Protein AF-A0A1H7FC33-F1 (afdb_monomer)

Structure (mmCIF, N/CA/C/O backbone):
data_AF-A0A1H7FC33-F1
#
_entry.id   AF-A0A1H7FC33-F1
#
loop_
_atom_site.group_PDB
_atom_site.id
_atom_site.type_symbol
_atom_site.label_atom_id
_atom_site.label_alt_id
_atom_site.label_comp_id
_atom_site.label_asym_id
_atom_site.label_entity_id
_atom_site.label_seq_id
_atom_site.pdbx_PDB_ins_code
_atom_site.Cartn_x
_atom_site.Cartn_y
_atom_site.Cartn_z
_atom_site.occupancy
_atom_site.B_iso_or_equiv
_atom_site.auth_seq_id
_atom_site.auth_comp_id
_atom_site.auth_asym_id
_atom_site.auth_atom_id
_atom_site.pdbx_PDB_model_num
ATOM 1 N N . MET A 1 1 ? 1.406 -3.605 17.987 1.00 63.69 1 MET A N 1
ATOM 2 C CA . MET A 1 1 ? 0.329 -4.043 17.080 1.00 63.69 1 MET A CA 1
ATOM 3 C C . MET A 1 1 ? 0.889 -5.227 16.321 1.00 63.69 1 MET A C 1
ATOM 5 O O . MET A 1 1 ? 2.007 -5.103 15.839 1.00 63.69 1 MET A O 1
ATOM 9 N N . GLU A 1 2 ? 0.221 -6.375 16.335 1.00 82.31 2 GLU A N 1
ATOM 10 C CA . GLU A 1 2 ? 0.670 -7.548 15.574 1.00 82.31 2 GLU A CA 1
ATOM 11 C C . GLU A 1 2 ? 0.024 -7.514 14.193 1.00 82.31 2 GLU A C 1
ATOM 13 O O . GLU A 1 2 ? -1.198 -7.414 14.087 1.00 82.31 2 GLU A O 1
ATOM 18 N N . PHE A 1 3 ? 0.851 -7.557 13.151 1.00 88.75 3 PHE A N 1
ATOM 19 C CA . PHE A 1 3 ? 0.383 -7.731 11.782 1.00 88.75 3 PHE A CA 1
ATOM 20 C C . PHE A 1 3 ? 0.089 -9.203 11.509 1.00 88.75 3 PHE A C 1
ATOM 22 O O . PHE A 1 3 ? 0.760 -10.087 12.043 1.00 88.75 3 PHE A O 1
ATOM 29 N N . VAL A 1 4 ? -0.912 -9.462 10.668 1.00 93.69 4 VAL A N 1
ATOM 30 C CA . VAL A 1 4 ? -1.290 -10.829 10.279 1.00 93.69 4 VAL A CA 1
ATOM 31 C C . VAL A 1 4 ? -0.274 -11.404 9.288 1.00 93.69 4 VAL A C 1
ATOM 33 O O . VAL A 1 4 ? 0.076 -12.581 9.360 1.00 93.69 4 VAL A O 1
ATOM 36 N N . PHE A 1 5 ? 0.213 -10.571 8.371 1.00 95.19 5 PHE A N 1
ATOM 37 C CA . PHE A 1 5 ? 1.180 -10.915 7.341 1.00 95.19 5 PHE A CA 1
ATOM 38 C C . PHE A 1 5 ? 2.544 -10.284 7.611 1.00 95.19 5 PHE A C 1
ATOM 40 O O . PHE A 1 5 ? 2.667 -9.186 8.155 1.00 95.19 5 PHE A O 1
ATOM 47 N N . ASN A 1 6 ? 3.596 -10.959 7.149 1.00 95.62 6 ASN A N 1
ATOM 48 C CA . ASN A 1 6 ? 4.938 -10.389 7.163 1.00 95.62 6 ASN A CA 1
ATOM 49 C C . ASN A 1 6 ? 4.999 -9.152 6.261 1.00 95.62 6 ASN A C 1
ATOM 51 O O . ASN A 1 6 ? 4.530 -9.179 5.123 1.00 95.62 6 ASN A O 1
ATOM 55 N N . THR A 1 7 ? 5.622 -8.088 6.759 1.00 95.12 7 THR A N 1
ATOM 56 C CA . THR A 1 7 ? 5.817 -6.855 5.997 1.00 95.12 7 THR A CA 1
ATOM 57 C C . THR A 1 7 ? 6.673 -7.106 4.758 1.00 95.12 7 THR A C 1
ATOM 59 O O . THR A 1 7 ? 7.757 -7.690 4.830 1.00 95.12 7 THR A O 1
ATOM 62 N N . PHE A 1 8 ? 6.207 -6.613 3.615 1.00 95.38 8 PHE A N 1
ATOM 63 C CA . PHE A 1 8 ? 6.983 -6.553 2.388 1.00 95.38 8 PHE A CA 1
ATOM 64 C C . PHE A 1 8 ? 7.769 -5.244 2.356 1.00 95.3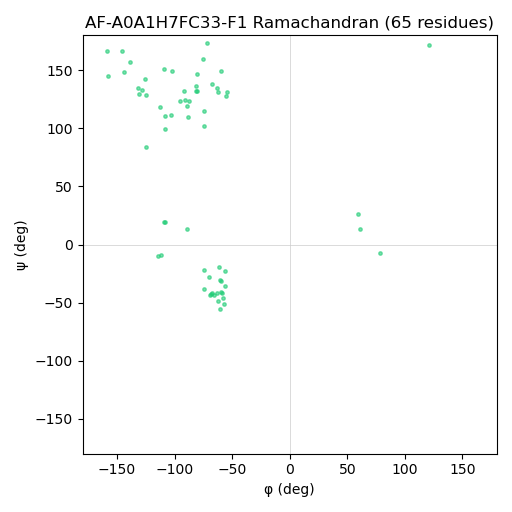8 8 PHE A C 1
ATOM 66 O O . PHE A 1 8 ? 7.210 -4.157 2.203 1.00 95.38 8 PHE A O 1
ATOM 73 N N . TYR A 1 9 ? 9.088 -5.350 2.502 1.00 93.56 9 TYR A N 1
ATOM 74 C CA . TYR A 1 9 ? 9.962 -4.184 2.565 1.00 93.56 9 TYR A CA 1
ATOM 75 C C . TYR A 1 9 ? 10.152 -3.545 1.188 1.00 93.56 9 TYR A C 1
ATOM 77 O O . TYR A 1 9 ? 10.941 -3.999 0.358 1.00 93.56 9 TYR A O 1
ATOM 85 N N . LEU A 1 10 ? 9.432 -2.448 0.971 1.00 95.38 10 LEU A N 1
ATOM 86 C CA . LEU A 1 10 ? 9.671 -1.514 -0.122 1.00 95.38 10 LEU A CA 1
ATOM 87 C C . LEU A 1 10 ? 10.906 -0.650 0.167 1.00 95.38 10 LEU A C 1
ATOM 89 O O . LEU A 1 10 ? 11.303 -0.459 1.317 1.00 95.38 10 LEU A O 1
ATOM 93 N N . SER A 1 11 ? 11.485 -0.063 -0.883 1.00 96.25 11 SER A N 1
ATOM 94 C CA . SER A 1 11 ? 12.449 1.027 -0.691 1.00 96.25 11 SER A CA 1
ATOM 95 C C . SER A 1 11 ? 11.788 2.194 0.052 1.00 96.25 11 SER A C 1
ATOM 97 O O . SER A 1 11 ? 10.597 2.445 -0.134 1.00 96.25 11 SER A O 1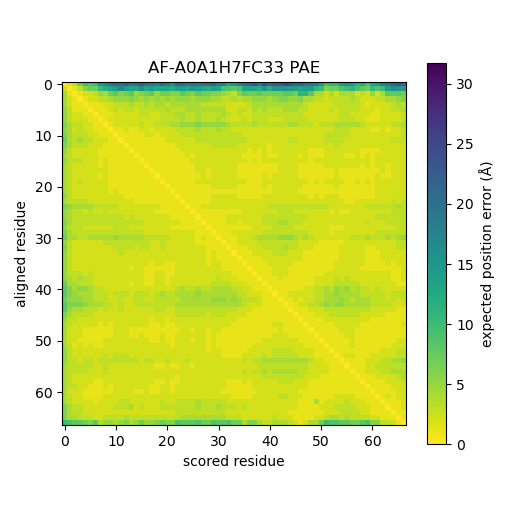
ATOM 99 N N . SER A 1 12 ? 12.552 2.958 0.838 1.00 96.19 12 SER A N 1
ATOM 100 C CA . SER A 1 12 ? 12.003 4.084 1.610 1.00 96.19 12 SER A CA 1
ATOM 101 C C . SER A 1 12 ? 11.272 5.109 0.735 1.00 96.19 12 SER A C 1
ATOM 103 O O . SER A 1 12 ? 10.251 5.652 1.147 1.00 96.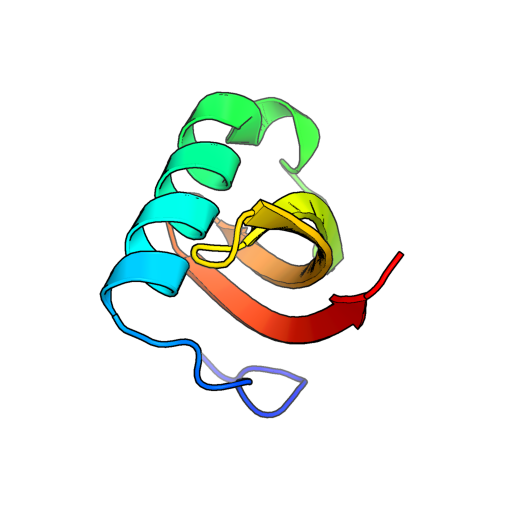19 12 SER A O 1
ATOM 105 N N . ALA A 1 13 ? 11.762 5.344 -0.489 1.00 97.25 13 ALA A N 1
ATOM 106 C CA . ALA A 1 13 ? 11.138 6.263 -1.439 1.00 97.25 13 ALA A CA 1
ATOM 107 C C . ALA A 1 13 ? 9.792 5.734 -1.958 1.00 97.25 13 ALA A C 1
ATOM 109 O O . ALA A 1 13 ? 8.813 6.474 -2.029 1.00 97.25 13 ALA A O 1
ATOM 110 N N . GLU A 1 14 ? 9.733 4.446 -2.300 1.00 96.94 14 GLU A N 1
ATOM 111 C CA . GLU A 1 14 ? 8.498 3.819 -2.765 1.00 96.94 14 GLU A CA 1
ATOM 112 C C . GLU A 1 14 ? 7.469 3.709 -1.639 1.00 96.94 14 GLU A C 1
ATOM 114 O O . GLU A 1 14 ? 6.309 4.046 -1.848 1.00 96.94 14 GLU A O 1
ATOM 119 N N . TYR A 1 15 ? 7.894 3.331 -0.432 1.00 97.12 15 TYR A N 1
ATOM 120 C CA . TYR A 1 15 ? 7.024 3.302 0.741 1.00 97.12 15 TYR A CA 1
ATOM 121 C C . TYR A 1 15 ? 6.395 4.674 1.012 1.00 97.12 15 TYR A C 1
ATOM 123 O O . TYR A 1 15 ? 5.174 4.778 1.094 1.00 97.12 15 TYR A O 1
ATOM 131 N N . ALA A 1 16 ? 7.207 5.738 1.076 1.00 97.31 16 ALA A N 1
ATOM 132 C CA . ALA A 1 16 ? 6.718 7.094 1.323 1.00 97.31 16 ALA A CA 1
ATOM 133 C C . ALA A 1 16 ? 5.717 7.557 0.253 1.00 97.31 16 ALA A C 1
ATOM 135 O O . ALA A 1 16 ? 4.694 8.157 0.583 1.00 97.31 16 ALA A O 1
ATOM 136 N N . LYS A 1 17 ? 5.981 7.236 -1.021 1.00 97.69 17 LYS A N 1
ATOM 137 C CA . LYS A 1 17 ? 5.054 7.513 -2.124 1.00 97.69 17 LYS A CA 1
ATOM 138 C C . LYS A 1 17 ? 3.715 6.799 -1.919 1.00 97.69 17 LYS A C 1
ATOM 140 O O . LYS A 1 17 ? 2.677 7.454 -1.929 1.00 97.69 17 LYS A O 1
ATOM 145 N N . ILE A 1 18 ? 3.736 5.477 -1.742 1.00 97.88 18 ILE A N 1
ATOM 146 C CA . ILE A 1 18 ? 2.516 4.661 -1.665 1.00 97.88 18 ILE A CA 1
ATOM 147 C C . ILE A 1 18 ? 1.701 4.998 -0.416 1.00 97.88 18 ILE A C 1
ATOM 149 O O . ILE A 1 18 ? 0.491 5.177 -0.513 1.00 97.88 18 ILE A O 1
ATOM 153 N N . VAL A 1 19 ? 2.342 5.164 0.743 1.00 97.62 19 VAL A N 1
ATOM 154 C CA . VAL A 1 19 ? 1.647 5.590 1.967 1.00 97.62 19 VAL A CA 1
ATOM 155 C C . VAL A 1 19 ? 1.046 6.985 1.802 1.00 97.62 19 VAL A C 1
ATOM 157 O O . VAL A 1 19 ? -0.105 7.192 2.173 1.00 97.62 19 VAL A O 1
ATOM 160 N N . GLY A 1 20 ? 1.760 7.926 1.177 1.00 98.00 20 GLY A N 1
ATOM 161 C CA . GLY A 1 20 ? 1.220 9.251 0.861 1.00 98.00 20 GLY A CA 1
ATOM 162 C C . GLY A 1 20 ? -0.027 9.198 -0.030 1.00 98.00 20 GLY A C 1
ATOM 163 O O . GLY A 1 20 ? -1.006 9.906 0.219 1.00 98.00 20 GLY A O 1
ATOM 164 N N . GLU A 1 21 ? -0.031 8.328 -1.041 1.00 98.12 21 GLU A N 1
ATOM 165 C CA . GLU A 1 21 ? -1.186 8.107 -1.919 1.00 98.12 21 GLU A CA 1
ATOM 166 C C . GLU A 1 21 ? -2.363 7.446 -1.190 1.00 98.12 21 GLU A C 1
ATOM 168 O O . GLU A 1 21 ? -3.507 7.878 -1.376 1.00 98.12 21 GLU A O 1
ATOM 173 N N . ILE A 1 22 ? -2.099 6.449 -0.336 1.00 98.00 22 ILE A N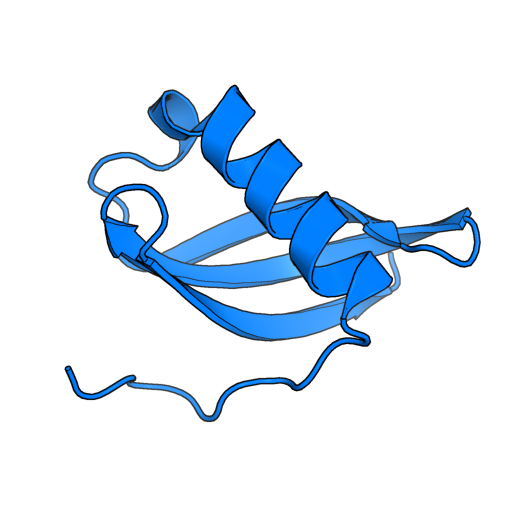 1
ATOM 174 C CA . ILE A 1 22 ? -3.112 5.803 0.513 1.00 98.00 22 ILE A CA 1
ATOM 175 C C . ILE A 1 22 ? -3.719 6.828 1.476 1.00 98.00 22 ILE A C 1
ATOM 177 O O . ILE A 1 22 ? -4.939 6.955 1.508 1.00 98.00 22 ILE A O 1
ATOM 181 N N . ASN A 1 23 ? -2.896 7.612 2.179 1.00 98.06 23 ASN A N 1
ATOM 182 C CA . ASN A 1 23 ? -3.331 8.668 3.099 1.00 98.06 23 ASN A CA 1
ATOM 183 C C . ASN A 1 23 ? -4.207 9.712 2.391 1.00 98.06 23 ASN A C 1
ATOM 185 O O . ASN A 1 23 ? -5.292 10.047 2.864 1.00 98.06 23 ASN A O 1
ATOM 189 N N . THR A 1 24 ? -3.784 10.175 1.209 1.00 98.12 24 THR A N 1
ATOM 190 C CA . THR A 1 24 ? -4.544 11.143 0.393 1.00 98.12 24 THR A CA 1
ATOM 191 C C . THR A 1 24 ? -5.921 10.602 -0.004 1.00 98.12 24 THR A C 1
ATOM 193 O O . THR A 1 24 ? -6.879 11.357 -0.152 1.00 98.12 24 THR A O 1
ATOM 196 N N . ASN A 1 25 ? -6.036 9.284 -0.168 1.00 95.62 25 ASN A N 1
ATOM 197 C CA . ASN A 1 25 ? -7.255 8.596 -0.577 1.00 95.62 25 ASN A CA 1
ATOM 198 C C . ASN A 1 25 ? -7.894 7.783 0.560 1.00 95.62 25 ASN A C 1
ATOM 200 O O . ASN A 1 25 ? -8.689 6.885 0.278 1.00 95.62 25 ASN A O 1
ATOM 204 N N . TYR A 1 26 ? -7.564 8.070 1.824 1.00 97.50 26 TYR A N 1
ATOM 205 C CA . TYR A 1 26 ? -7.866 7.168 2.939 1.00 97.50 26 TYR A CA 1
ATOM 206 C C . TYR A 1 26 ? -9.359 6.877 3.111 1.00 97.50 26 TYR A C 1
ATOM 208 O O . TYR A 1 26 ? -9.727 5.760 3.467 1.00 97.50 26 TYR A O 1
ATOM 216 N N . SER A 1 27 ? -10.231 7.827 2.765 1.00 97.25 27 SER A N 1
ATOM 217 C CA . SER A 1 27 ? -11.687 7.636 2.798 1.00 97.25 27 SER A CA 1
ATOM 218 C C . SER A 1 27 ? -12.177 6.441 1.968 1.00 97.25 27 SER A C 1
ATOM 220 O O . SER A 1 27 ? -13.240 5.901 2.248 1.00 97.25 27 SER A O 1
ATOM 222 N N . LYS A 1 28 ? -11.406 5.982 0.971 1.00 96.50 28 LYS A N 1
ATOM 223 C CA . LYS A 1 28 ? -11.711 4.771 0.186 1.00 96.50 28 LYS A CA 1
ATOM 224 C C . LYS A 1 28 ? -11.445 3.471 0.946 1.00 96.50 28 LYS A C 1
ATOM 226 O O . LYS A 1 28 ? -11.959 2.427 0.558 1.00 96.50 28 LYS A O 1
ATOM 231 N N . TYR A 1 29 ? -10.595 3.529 1.966 1.00 96.56 29 TYR A N 1
ATOM 232 C CA . TYR A 1 29 ? -10.085 2.374 2.702 1.00 96.56 29 TYR A CA 1
ATOM 233 C C . TYR A 1 29 ? -10.614 2.312 4.138 1.00 96.56 29 TYR A C 1
ATOM 235 O O . TYR A 1 29 ? -10.412 1.311 4.821 1.00 96.56 29 TYR A O 1
ATOM 243 N N . GLU A 1 30 ? -11.288 3.364 4.600 1.00 96.12 30 GLU A N 1
ATOM 244 C CA . GLU A 1 30 ? -11.806 3.474 5.958 1.00 96.12 30 GLU A CA 1
ATOM 245 C C . GLU A 1 30 ? -12.726 2.295 6.321 1.00 96.12 30 GLU A C 1
ATOM 247 O O . GLU A 1 30 ? -13.653 1.945 5.592 1.00 96.12 30 GLU A O 1
ATOM 252 N N . GLY A 1 31 ? -12.435 1.648 7.453 1.00 95.00 31 GLY A N 1
ATOM 253 C CA . GLY A 1 31 ? -13.181 0.486 7.948 1.00 95.00 31 GLY A CA 1
ATOM 254 C C . GLY A 1 31 ? -12.849 -0.851 7.271 1.00 95.00 31 GLY A C 1
ATOM 255 O O . GLY A 1 31 ? -13.304 -1.891 7.744 1.00 95.00 31 GLY A O 1
ATOM 256 N N . LEU A 1 32 ? -12.037 -0.864 6.209 1.00 97.00 32 LEU A N 1
ATOM 257 C CA . LEU A 1 32 ? -11.569 -2.099 5.578 1.00 97.00 32 LEU A CA 1
ATOM 258 C C . LEU A 1 32 ? -10.271 -2.547 6.245 1.00 97.00 32 LEU A C 1
ATOM 260 O O . LEU A 1 32 ? -9.288 -1.824 6.174 1.00 97.00 32 LEU A O 1
ATOM 264 N N . ALA A 1 33 ? -10.244 -3.739 6.848 1.00 96.38 33 ALA A N 1
ATOM 265 C CA . ALA A 1 33 ? -9.038 -4.280 7.492 1.00 96.38 33 ALA A CA 1
ATOM 266 C C . ALA A 1 33 ? -7.938 -4.677 6.488 1.00 96.38 33 ALA A C 1
ATOM 268 O O . ALA A 1 33 ? -6.753 -4.637 6.807 1.00 96.38 33 ALA A O 1
ATOM 269 N N . PHE A 1 34 ? -8.328 -5.041 5.264 1.00 97.38 34 PHE A N 1
ATOM 270 C CA . PHE A 1 34 ? -7.423 -5.371 4.166 1.00 97.38 34 PHE A CA 1
ATOM 271 C C . PHE A 1 34 ? -7.864 -4.615 2.920 1.00 97.38 34 PHE A C 1
ATOM 273 O O . PHE A 1 34 ? -9.053 -4.587 2.596 1.00 97.38 34 PHE A O 1
ATOM 280 N N . ALA A 1 35 ? -6.912 -4.018 2.215 1.00 97.69 35 ALA A N 1
ATOM 281 C CA . ALA A 1 35 ? -7.191 -3.232 1.027 1.00 97.69 35 ALA A CA 1
ATOM 282 C C . ALA A 1 35 ? -6.076 -3.372 -0.009 1.00 97.69 35 ALA A C 1
ATOM 284 O O . ALA A 1 35 ? -4.985 -3.880 0.267 1.00 97.69 35 ALA A O 1
ATOM 285 N N . VAL A 1 36 ? -6.379 -2.922 -1.227 1.00 97.81 36 VAL A N 1
ATOM 286 C CA . VAL A 1 36 ? -5.424 -2.900 -2.330 1.00 97.81 36 VAL A CA 1
ATOM 287 C C . VAL A 1 36 ? -5.388 -1.510 -2.946 1.00 97.81 36 VAL A C 1
ATOM 289 O O . VAL A 1 36 ? -6.427 -0.908 -3.225 1.00 97.81 36 VAL A O 1
ATOM 292 N N . HIS A 1 37 ? -4.181 -0.999 -3.155 1.00 97.88 37 HIS A N 1
ATOM 293 C CA . HIS A 1 37 ? -3.926 0.274 -3.808 1.00 97.88 37 HIS A CA 1
ATOM 294 C C . HIS A 1 37 ? -3.225 0.022 -5.145 1.00 97.88 37 HIS A C 1
ATOM 296 O O . HIS A 1 37 ? -2.135 -0.544 -5.174 1.00 97.88 37 HIS A O 1
ATOM 302 N N . ALA A 1 38 ? -3.854 0.407 -6.255 1.00 97.75 38 ALA A N 1
ATOM 303 C CA . ALA A 1 38 ? -3.237 0.338 -7.576 1.00 97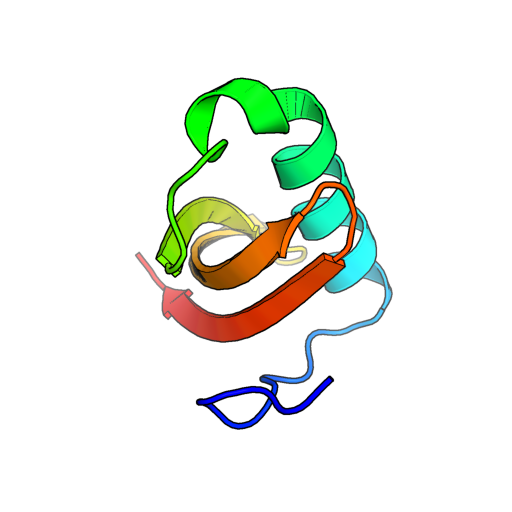.75 38 ALA A CA 1
ATOM 304 C C . ALA A 1 38 ? -2.463 1.633 -7.841 1.00 97.75 38 ALA A C 1
ATOM 306 O O . ALA A 1 38 ? -3.040 2.718 -7.763 1.00 97.75 38 ALA A O 1
ATOM 307 N N . SER A 1 39 ? -1.169 1.526 -8.143 1.00 97.81 39 SER A N 1
ATOM 308 C CA . SER A 1 39 ? -0.316 2.689 -8.399 1.00 97.81 39 SER A CA 1
ATOM 309 C C . SER A 1 39 ? 0.926 2.321 -9.205 1.00 97.81 39 SER A C 1
ATOM 311 O O . SER A 1 39 ? 1.279 1.151 -9.349 1.00 97.81 39 SER A O 1
ATOM 313 N N . TYR A 1 40 ? 1.611 3.336 -9.725 1.00 97.50 40 TYR A N 1
ATOM 314 C CA . TYR A 1 40 ? 2.925 3.167 -10.329 1.00 97.50 40 TYR A CA 1
ATOM 315 C C . TYR A 1 40 ? 4.011 3.118 -9.251 1.00 97.50 40 TYR A C 1
ATOM 317 O O . TYR A 1 40 ? 4.070 3.983 -8.374 1.00 97.50 40 TYR A O 1
ATOM 325 N N . GLY A 1 41 ? 4.905 2.137 -9.337 1.00 95.19 41 GLY A N 1
ATOM 326 C CA . GLY A 1 41 ? 6.116 2.095 -8.521 1.00 95.19 41 GLY A CA 1
ATOM 327 C C . GLY A 1 41 ? 7.134 3.147 -8.960 1.00 95.19 41 GLY A C 1
ATOM 328 O O . GLY A 1 41 ? 6.991 3.788 -10.003 1.00 95.19 41 GLY A O 1
ATOM 329 N N . ILE A 1 42 ? 8.223 3.294 -8.200 1.00 95.31 42 ILE A N 1
ATOM 330 C CA . ILE A 1 42 ? 9.305 4.248 -8.527 1.00 95.31 42 ILE A CA 1
ATOM 331 C C . ILE A 1 42 ? 9.987 3.961 -9.874 1.00 95.31 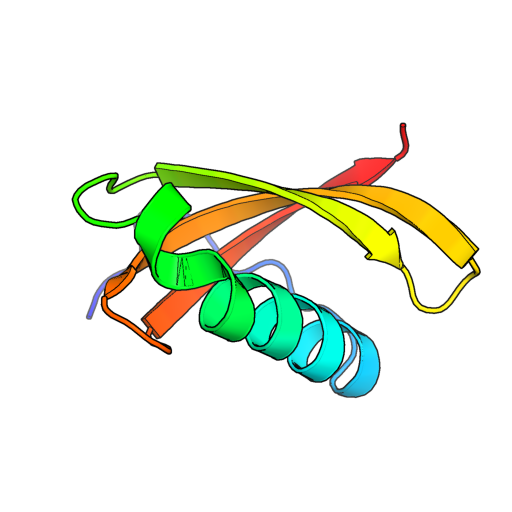42 ILE A C 1
ATOM 333 O O . ILE A 1 42 ? 10.626 4.835 -10.449 1.00 95.31 42 ILE A O 1
ATOM 337 N N . ASN A 1 43 ? 9.839 2.740 -10.389 1.00 94.81 43 ASN A N 1
ATOM 338 C CA . ASN A 1 43 ? 10.332 2.322 -11.698 1.00 94.81 43 ASN A CA 1
ATOM 339 C C . ASN A 1 43 ? 9.319 2.553 -12.834 1.00 94.81 43 ASN A C 1
ATOM 341 O O . ASN A 1 43 ? 9.506 2.019 -13.925 1.00 94.81 43 ASN A O 1
ATOM 345 N N . ASN A 1 44 ? 8.257 3.326 -12.581 1.00 95.19 44 ASN A N 1
ATOM 346 C CA . ASN A 1 44 ? 7.208 3.668 -13.542 1.00 95.19 44 ASN A CA 1
ATOM 347 C C . ASN A 1 44 ? 6.462 2.453 -14.128 1.00 95.19 44 ASN A C 1
ATOM 349 O O . ASN A 1 44 ? 5.919 2.518 -15.229 1.00 95.19 44 ASN A O 1
ATOM 353 N N . ARG A 1 45 ? 6.422 1.335 -13.395 1.00 97.38 45 ARG A N 1
ATOM 354 C CA . ARG A 1 45 ? 5.574 0.175 -13.710 1.00 97.38 45 ARG A CA 1
ATOM 355 C C . ARG A 1 45 ? 4.347 0.163 -12.816 1.00 97.38 45 ARG A C 1
ATOM 357 O O . ARG A 1 45 ? 4.424 0.629 -11.681 1.00 97.38 45 ARG A O 1
ATOM 364 N N . ALA A 1 46 ? 3.240 -0.359 -13.322 1.00 97.56 46 ALA A N 1
ATOM 365 C CA . ALA A 1 46 ? 1.996 -0.449 -12.574 1.00 97.56 46 ALA A CA 1
ATOM 366 C C . ALA A 1 46 ? 2.006 -1.674 -11.647 1.00 97.56 46 ALA A C 1
ATOM 368 O O . ALA A 1 46 ? 2.411 -2.764 -12.050 1.00 97.56 46 ALA A O 1
ATOM 369 N N . TYR A 1 47 ? 1.551 -1.488 -10.410 1.00 98.44 47 TYR A N 1
ATOM 370 C CA . TYR A 1 47 ? 1.441 -2.550 -9.417 1.00 98.44 47 TYR A CA 1
ATOM 371 C C . TYR A 1 47 ? 0.145 -2.451 -8.621 1.00 98.44 47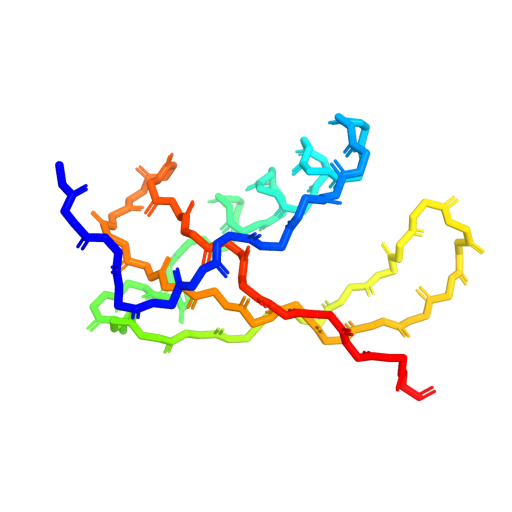 TYR A C 1
ATOM 373 O O . TYR A 1 47 ? -0.413 -1.370 -8.417 1.00 98.44 47 TYR A O 1
ATOM 381 N N . TRP A 1 48 ? -0.251 -3.592 -8.069 1.00 98.44 48 TRP A N 1
ATOM 382 C CA . TRP A 1 48 ? -1.169 -3.682 -6.942 1.00 98.44 48 TRP A CA 1
ATOM 383 C C . TRP A 1 48 ? -0.374 -3.801 -5.641 1.00 98.44 48 TRP A C 1
ATOM 385 O O . TRP A 1 48 ? 0.418 -4.733 -5.486 1.00 98.44 48 TRP A O 1
ATOM 395 N N . TYR A 1 49 ? -0.608 -2.886 -4.703 1.00 98.12 49 TYR A N 1
ATOM 396 C CA . TYR A 1 49 ? -0.048 -2.902 -3.352 1.00 98.12 49 TYR A CA 1
ATOM 397 C C . TYR A 1 49 ? -1.115 -3.375 -2.373 1.00 98.12 49 TYR A C 1
ATOM 399 O O . TYR A 1 49 ? -2.100 -2.675 -2.141 1.00 98.12 49 TYR A O 1
ATOM 407 N N . TYR A 1 50 ? -0.925 -4.561 -1.808 1.00 98.19 50 TYR A N 1
ATOM 408 C CA . TYR A 1 50 ? -1.827 -5.134 -0.816 1.00 98.19 50 TYR A CA 1
ATOM 409 C C . TYR A 1 50 ? -1.350 -4.750 0.577 1.00 98.19 50 TYR A C 1
ATOM 411 O O . TYR A 1 50 ? -0.160 -4.883 0.888 1.00 98.19 50 TYR A O 1
ATOM 419 N N . PHE A 1 51 ? -2.273 -4.276 1.409 1.00 98.19 51 PHE A N 1
ATOM 420 C CA . PHE A 1 51 ? -1.939 -3.814 2.746 1.00 98.19 51 PHE A CA 1
ATOM 421 C C . PHE A 1 51 ? -3.013 -4.139 3.779 1.00 98.19 51 PHE A C 1
ATOM 423 O O . PHE A 1 51 ? -4.207 -4.199 3.475 1.00 98.19 51 PHE A O 1
ATOM 430 N N . GLU A 1 52 ? -2.567 -4.367 5.010 1.00 97.94 52 GLU A N 1
ATOM 431 C CA . GLU A 1 52 ? -3.434 -4.333 6.183 1.00 97.94 52 GLU A CA 1
ATOM 432 C C . GLU A 1 52 ? -3.615 -2.878 6.588 1.00 97.94 52 GLU A C 1
ATOM 434 O O . GLU A 1 52 ? -2.638 -2.130 6.679 1.00 97.94 52 GLU A O 1
ATOM 439 N N . ASN A 1 53 ? -4.855 -2.486 6.833 1.00 97.19 53 ASN A N 1
ATOM 440 C CA . ASN A 1 53 ? -5.206 -1.150 7.266 1.00 97.19 53 ASN A CA 1
ATOM 441 C C . ASN A 1 53 ? -5.630 -1.188 8.732 1.00 97.19 53 ASN A C 1
ATOM 443 O O . ASN A 1 53 ? -6.687 -1.709 9.084 1.00 97.19 53 ASN A O 1
ATOM 447 N N . HIS A 1 54 ? -4.785 -0.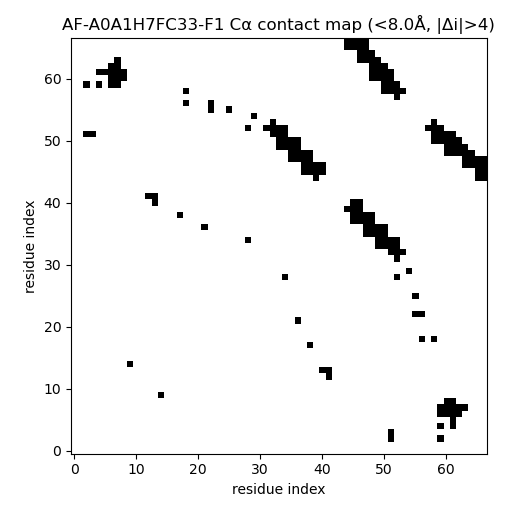601 9.573 1.00 95.62 54 HIS A N 1
ATOM 448 C CA . HIS A 1 54 ? -4.965 -0.502 11.018 1.00 95.62 54 HIS A CA 1
ATOM 449 C C . HIS A 1 54 ? -5.293 0.935 11.451 1.00 95.62 54 HIS A C 1
ATOM 451 O O . HIS A 1 54 ? -5.113 1.296 12.616 1.00 95.62 54 HIS A O 1
ATOM 457 N N . GLY A 1 55 ? -5.755 1.765 10.512 1.00 94.56 55 GLY A N 1
ATOM 458 C CA . GLY A 1 55 ? -6.051 3.180 10.711 1.00 94.56 55 GLY A CA 1
ATOM 459 C C . GLY A 1 55 ? -5.246 4.090 9.784 1.00 94.56 55 GLY A C 1
ATOM 460 O O . GLY A 1 55 ? -4.332 3.656 9.086 1.00 94.56 55 GLY A O 1
ATOM 461 N N . TYR A 1 56 ? -5.588 5.380 9.792 1.00 95.56 56 TYR A N 1
ATOM 462 C CA . TYR A 1 56 ? -4.859 6.399 9.035 1.00 95.56 56 TYR A CA 1
ATOM 463 C C . TYR A 1 56 ? -3.367 6.379 9.395 1.00 95.56 56 TYR A C 1
ATOM 465 O O . TYR A 1 56 ? -3.026 6.383 10.578 1.00 95.56 56 TYR A O 1
ATOM 473 N N . ASP A 1 57 ? -2.500 6.361 8.380 1.00 95.31 57 ASP A N 1
ATOM 474 C CA . ASP A 1 57 ? -1.037 6.285 8.507 1.00 95.31 57 ASP A CA 1
ATOM 475 C C . ASP A 1 57 ? -0.494 5.024 9.216 1.00 95.31 57 ASP A C 1
ATOM 477 O O . ASP A 1 57 ? 0.681 4.950 9.573 1.00 95.31 57 ASP A O 1
ATOM 481 N N . ASN A 1 58 ? -1.332 4.002 9.409 1.00 95.94 58 ASN A N 1
ATOM 482 C CA . ASN A 1 58 ? -0.969 2.762 10.083 1.00 95.94 58 ASN A CA 1
ATOM 483 C C . ASN A 1 58 ? -1.268 1.560 9.182 1.00 95.94 58 ASN A C 1
ATOM 485 O O . ASN A 1 58 ? -2.329 0.932 9.263 1.00 95.94 58 ASN A O 1
ATOM 489 N N . TYR A 1 59 ? -0.316 1.260 8.299 1.00 96.56 59 TYR A N 1
ATOM 490 C CA . TYR A 1 59 ? -0.461 0.237 7.269 1.00 96.56 59 TYR A CA 1
ATOM 491 C C . TYR A 1 59 ? 0.663 -0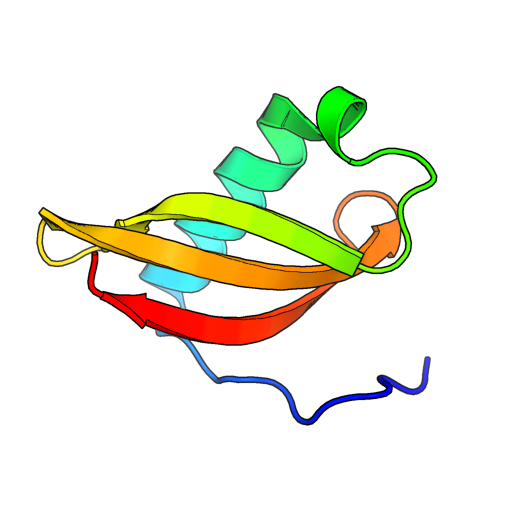.790 7.326 1.00 96.56 59 TYR A C 1
ATOM 493 O O . TYR A 1 59 ? 1.830 -0.444 7.498 1.00 96.56 59 TYR A O 1
ATOM 501 N N . ASN A 1 60 ? 0.320 -2.049 7.068 1.00 97.50 60 ASN A N 1
ATOM 502 C CA . ASN A 1 60 ? 1.295 -3.088 6.753 1.00 97.50 60 ASN A CA 1
ATOM 503 C C . ASN A 1 60 ? 1.182 -3.453 5.281 1.00 97.50 60 ASN A C 1
ATOM 505 O O . ASN A 1 60 ? 0.298 -4.220 4.910 1.00 97.50 60 ASN A O 1
ATOM 509 N N . ILE A 1 61 ? 2.059 -2.917 4.436 1.00 97.75 61 ILE A N 1
ATOM 510 C CA . ILE A 1 61 ? 2.155 -3.376 3.048 1.00 97.75 61 ILE A CA 1
ATOM 511 C C . ILE A 1 61 ? 2.850 -4.738 3.072 1.00 97.75 61 ILE A C 1
ATOM 513 O O . ILE A 1 61 ? 4.017 -4.830 3.447 1.00 97.75 61 ILE A O 1
ATOM 517 N N . TYR A 1 62 ? 2.142 -5.793 2.678 1.00 97.75 62 TYR A N 1
ATOM 518 C CA . TYR A 1 62 ? 2.634 -7.174 2.773 1.00 97.75 62 TYR A CA 1
ATOM 519 C C . TYR A 1 62 ? 2.856 -7.842 1.415 1.00 97.75 62 TYR A C 1
ATOM 521 O O . TYR A 1 62 ? 3.442 -8.921 1.348 1.00 97.75 62 TYR A O 1
ATOM 529 N N . MET A 1 63 ? 2.409 -7.228 0.314 1.00 97.44 63 MET A N 1
ATOM 530 C CA . MET A 1 63 ? 2.615 -7.776 -1.026 1.00 97.44 63 MET A CA 1
ATOM 531 C C . MET A 1 63 ? 2.514 -6.695 -2.108 1.00 97.44 63 MET A C 1
ATOM 533 O O . MET A 1 63 ? 1.693 -5.781 -2.023 1.00 97.44 63 MET A O 1
ATOM 537 N N . ARG A 1 64 ? 3.325 -6.843 -3.162 1.00 96.50 64 ARG A N 1
ATOM 538 C CA . ARG A 1 64 ? 3.250 -6.054 -4.397 1.00 96.50 64 ARG A CA 1
ATOM 539 C C . ARG A 1 64 ? 3.269 -6.986 -5.607 1.00 96.50 64 ARG A C 1
ATOM 541 O O . ARG A 1 64 ? 4.167 -7.817 -5.709 1.00 96.50 64 ARG A O 1
ATOM 548 N N . VAL A 1 65 ? 2.327 -6.816 -6.532 1.00 97.62 65 VAL A N 1
ATOM 549 C CA . VAL A 1 65 ? 2.224 -7.624 -7.763 1.00 97.62 65 VAL A CA 1
ATOM 550 C C . VAL A 1 65 ? 2.229 -6.701 -8.978 1.00 97.62 65 VAL A C 1
ATOM 552 O O . VAL A 1 65 ? 1.483 -5.725 -8.990 1.00 97.62 65 VAL A O 1
ATOM 555 N N . GLU A 1 66 ? 3.099 -6.970 -9.958 1.00 96.88 66 GLU A N 1
ATOM 556 C CA . GLU A 1 66 ? 3.140 -6.225 -11.232 1.00 96.88 66 GLU A CA 1
ATOM 557 C C . GLU A 1 66 ? 1.862 -6.513 -12.032 1.00 96.88 66 GLU A C 1
ATOM 559 O O . GLU A 1 66 ? 1.382 -7.649 -12.024 1.00 96.88 66 GLU A O 1
ATOM 564 N N . MET A 1 67 ? 1.291 -5.472 -12.644 1.00 92.50 67 MET A N 1
ATOM 565 C CA . MET A 1 67 ? 0.073 -5.554 -13.461 1.00 92.50 67 MET A CA 1
ATOM 566 C C . MET A 1 67 ? 0.335 -6.057 -14.874 1.00 92.50 67 MET A C 1
ATOM 568 O O . MET A 1 67 ? 1.377 -5.673 -15.448 1.00 92.50 67 MET A O 1
#

Organism: NCBI:txid46206

Sequence (67 aa):
MEFVFNTFYLSSAEYAKIVGEINTNYSKYEGLAFAVHASYGINNRAYWYYFENHGYDNYNIYMRVEM

pLDDT: mean 95.89, std 4.62, range [63.69, 98.44]

Radius of gyration: 11.06 Å; Cα contacts (8 Å, |Δi|>4): 98; chains: 1; bounding box: 26×22×31 Å

Nearest PDB structures (foldseek):
  1ylx-assembly1_B  TM=3.904E-01  e=1.395E+00  Geobacillus stearothermophilus
  4oh4-assembly1_A  TM=4.166E-01  e=4.045E+00  Arabidopsis thaliana
  2mt6-assembly1_A  TM=3.083E-01  e=5.532E+00  Homo sapiens
  7xhn-assembly1_N  TM=2.888E-01  e=9.719E+00  Homo sapiens
  7qoo-assembly1_N  TM=2.843E-01  e=8.054E+00  Homo sapiens

Secondary structure (DSSP, 8-state):
---SS------HHHHHHHHHHHHHTGGGTTT-SEEEEEEE-TTS-EEEEEEEE-STT-EEEEEEEE-

Mean predicted aligned error: 2.55 Å

Foldseek 3Di:
DDDPADADDDDPVQVVVQLVVCLVVVVVCPPPQKDWDWDAGPVRFIWIFIWGDPDRSDIRRHDIDTD

Solvent-accessible surface area (backbone atoms only — not comparable to full-atom values): 4094 Å² total; per-residue (Å²): 136,87,72,95,62,67,72,47,88,61,57,74,70,47,43,54,51,54,51,50,54,46,56,77,47,36,85,81,49,67,93,38,57,63,50,73,48,78,47,66,47,89,84,75,45,52,28,42,38,34,28,38,44,77,53,90,94,36,69,44,45,43,45,76,44,80,111